Protein AF-A0A352F1E9-F1 (afdb_monomer)

Mean predicted aligned error: 11.01 Å

Structure (mmCIF, N/CA/C/O backbone):
data_AF-A0A352F1E9-F1
#
_entry.id   AF-A0A352F1E9-F1
#
loop_
_atom_site.group_PDB
_atom_site.id
_atom_site.type_symbol
_atom_site.label_atom_id
_atom_site.label_alt_id
_atom_site.label_comp_id
_atom_site.label_asym_id
_atom_site.label_entity_id
_atom_site.label_seq_id
_atom_site.pdbx_PDB_ins_code
_atom_site.Cartn_x
_atom_site.Cartn_y
_atom_site.Cartn_z
_atom_site.occupancy
_atom_site.B_iso_or_equiv
_atom_site.auth_seq_id
_atom_site.auth_comp_id
_atom_site.auth_asym_id
_atom_site.auth_atom_id
_atom_site.pdbx_PDB_model_num
ATOM 1 N N . MET A 1 1 ? 8.943 6.834 -10.368 1.00 80.69 1 MET A N 1
ATOM 2 C CA . MET A 1 1 ? 8.874 5.353 -10.340 1.00 80.69 1 MET A CA 1
ATOM 3 C C . MET A 1 1 ? 9.133 4.890 -8.915 1.00 80.69 1 MET A C 1
ATOM 5 O O . MET A 1 1 ? 10.102 5.364 -8.344 1.00 80.69 1 MET A O 1
ATOM 9 N N . ILE A 1 2 ? 8.283 4.023 -8.354 1.00 85.19 2 ILE A N 1
ATOM 10 C CA . ILE A 1 2 ? 8.516 3.408 -7.028 1.00 8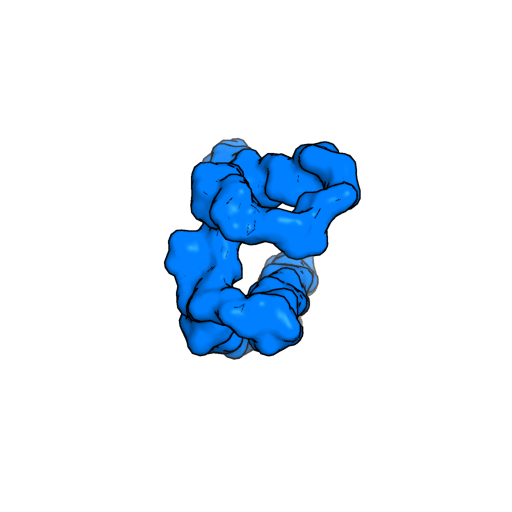5.19 2 ILE A CA 1
ATOM 11 C C . ILE A 1 2 ? 9.156 2.044 -7.250 1.00 85.19 2 ILE A C 1
ATOM 13 O O . ILE A 1 2 ? 8.654 1.286 -8.086 1.00 85.19 2 ILE A O 1
ATOM 17 N N . GLU A 1 3 ? 10.222 1.713 -6.531 1.00 89.25 3 GLU A N 1
ATOM 18 C CA . GLU A 1 3 ? 10.861 0.407 -6.664 1.00 89.25 3 GLU A CA 1
ATOM 19 C C . GLU A 1 3 ? 9.964 -0.731 -6.158 1.00 89.25 3 GLU A C 1
ATOM 21 O O . GLU A 1 3 ? 9.103 -0.557 -5.296 1.00 89.25 3 GLU A O 1
ATOM 26 N N . HIS A 1 4 ? 10.150 -1.936 -6.702 1.00 86.38 4 HIS A N 1
ATOM 27 C CA . HIS A 1 4 ? 9.368 -3.103 -6.276 1.00 86.38 4 HIS A CA 1
ATOM 28 C C . HIS A 1 4 ? 9.464 -3.365 -4.760 1.00 86.38 4 HIS A C 1
ATOM 30 O O . HIS A 1 4 ? 8.460 -3.739 -4.154 1.00 86.38 4 HIS A O 1
ATOM 36 N N . GLY A 1 5 ? 10.651 -3.183 -4.165 1.00 84.50 5 GLY A N 1
ATOM 37 C CA . GLY A 1 5 ? 10.867 -3.351 -2.723 1.00 84.50 5 GLY A CA 1
ATOM 38 C C . GLY A 1 5 ? 10.115 -2.305 -1.900 1.00 84.50 5 GLY A C 1
ATOM 39 O O . GLY A 1 5 ? 9.349 -2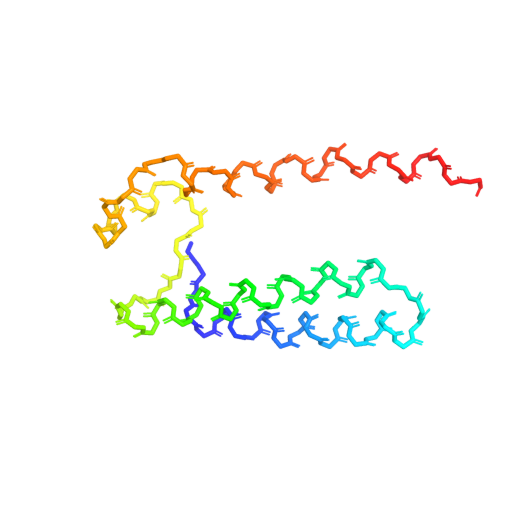.662 -1.010 1.00 84.50 5 GLY A O 1
ATOM 40 N N . GLU A 1 6 ? 10.229 -1.034 -2.288 1.00 90.62 6 GLU A N 1
ATOM 41 C CA . GLU A 1 6 ? 9.552 0.085 -1.623 1.00 90.62 6 GLU A CA 1
ATOM 42 C C . GLU A 1 6 ? 8.019 -0.052 -1.646 1.00 90.62 6 GLU A C 1
ATOM 44 O O . GLU A 1 6 ? 7.343 0.337 -0.698 1.00 90.62 6 GLU A O 1
ATOM 49 N N . LEU A 1 7 ? 7.435 -0.637 -2.702 1.00 90.56 7 LEU A N 1
ATOM 50 C CA . LEU A 1 7 ? 5.985 -0.875 -2.763 1.00 90.56 7 LEU A CA 1
ATOM 51 C C . LEU A 1 7 ? 5.485 -1.786 -1.638 1.00 90.56 7 LEU A C 1
ATOM 53 O O . LEU A 1 7 ? 4.381 -1.569 -1.139 1.00 90.56 7 LEU A O 1
ATOM 57 N N . LEU A 1 8 ? 6.264 -2.807 -1.269 1.00 91.19 8 LEU A N 1
ATOM 58 C CA . LEU A 1 8 ? 5.900 -3.726 -0.192 1.00 91.19 8 LEU A CA 1
ATOM 59 C C . LEU A 1 8 ? 6.085 -3.068 1.172 1.00 91.19 8 LEU A C 1
ATOM 61 O O . LEU A 1 8 ? 5.187 -3.164 2.001 1.00 91.19 8 LEU A O 1
ATOM 65 N N . GLU A 1 9 ? 7.178 -2.330 1.368 1.00 94.44 9 GLU A N 1
ATOM 66 C CA . GLU A 1 9 ? 7.423 -1.591 2.612 1.00 94.44 9 GLU A CA 1
ATOM 67 C C . GLU A 1 9 ? 6.292 -0.591 2.898 1.00 94.44 9 GLU A C 1
ATOM 69 O O . GLU A 1 9 ? 5.707 -0.598 3.981 1.00 94.44 9 GLU A O 1
ATOM 74 N N . ILE A 1 10 ? 5.888 0.197 1.893 1.00 93.44 10 ILE A N 1
ATOM 75 C CA . ILE A 1 10 ? 4.769 1.139 2.035 1.00 93.44 10 ILE A CA 1
ATOM 76 C C . ILE A 1 10 ? 3.456 0.386 2.300 1.00 93.44 10 ILE A C 1
ATOM 78 O O . ILE A 1 10 ? 2.629 0.853 3.083 1.00 93.44 10 ILE A O 1
ATOM 82 N N . ALA A 1 11 ? 3.233 -0.768 1.662 1.00 93.25 11 ALA A N 1
ATOM 83 C CA . ALA A 1 11 ? 2.028 -1.564 1.891 1.00 93.25 11 ALA A CA 1
ATOM 84 C C . ALA A 1 11 ? 1.956 -2.086 3.334 1.00 93.25 11 ALA A C 1
ATOM 86 O O . ALA A 1 11 ? 0.896 -2.024 3.953 1.00 93.25 11 ALA A O 1
ATOM 87 N N . GLU A 1 12 ? 3.073 -2.550 3.892 1.00 95.75 12 GLU A N 1
ATOM 88 C CA . GLU A 1 12 ? 3.146 -3.028 5.274 1.00 95.75 12 GLU A CA 1
ATOM 89 C C . GLU A 1 12 ? 2.920 -1.905 6.289 1.00 95.75 12 GLU A C 1
ATOM 91 O O . GLU A 1 12 ? 2.195 -2.096 7.267 1.00 95.75 12 GLU A O 1
ATOM 96 N N . GLU A 1 13 ? 3.488 -0.718 6.062 1.00 97.31 13 GLU A N 1
ATOM 97 C CA . GLU A 1 13 ? 3.220 0.450 6.910 1.00 97.31 13 GLU A CA 1
ATOM 98 C C . GLU A 1 13 ? 1.739 0.837 6.881 1.00 97.31 13 GLU A C 1
ATOM 100 O O . GLU A 1 13 ? 1.116 1.010 7.928 1.00 97.31 13 GLU A O 1
ATOM 105 N N . ARG A 1 14 ? 1.142 0.909 5.685 1.00 96.38 14 ARG A N 1
ATOM 106 C CA . ARG A 1 14 ? -0.271 1.281 5.533 1.00 96.38 14 ARG A CA 1
ATOM 107 C C . ARG A 1 14 ? -1.226 0.227 6.080 1.00 96.38 14 ARG A C 1
ATOM 109 O O . ARG A 1 14 ? -2.333 0.579 6.483 1.00 96.38 14 ARG A O 1
ATOM 116 N N . LEU A 1 15 ? -0.811 -1.038 6.127 1.00 96.75 15 LEU A N 1
ATOM 117 C CA . LEU A 1 15 ? -1.574 -2.093 6.785 1.00 96.75 15 LEU A CA 1
ATOM 118 C C . LEU A 1 15 ? -1.630 -1.865 8.297 1.00 96.75 15 LEU A C 1
ATOM 120 O O . LEU A 1 15 ? -2.718 -1.900 8.865 1.00 96.75 15 LEU A O 1
ATOM 124 N N . LYS A 1 16 ? -0.496 -1.537 8.928 1.00 97.94 16 LYS A N 1
ATOM 125 C CA . LYS A 1 16 ? -0.451 -1.202 10.363 1.00 97.94 16 LYS A CA 1
ATOM 126 C C . LYS A 1 16 ? -1.324 0.015 10.679 1.00 97.94 16 LYS A C 1
ATOM 128 O O . LYS A 1 16 ? -2.060 0.011 11.664 1.00 97.94 16 LYS A O 1
ATOM 133 N N . ASP A 1 17 ? -1.297 1.029 9.814 1.00 96.50 17 ASP A N 1
ATOM 134 C CA . ASP A 1 17 ? -2.161 2.208 9.941 1.00 96.50 17 ASP A CA 1
ATOM 135 C C . ASP A 1 17 ? -3.654 1.831 9.826 1.00 96.50 17 ASP A C 1
ATOM 137 O O . ASP A 1 17 ? -4.487 2.298 10.608 1.00 96.50 17 ASP A O 1
ATOM 141 N N . ALA A 1 18 ? -4.007 0.956 8.877 1.00 96.19 18 ALA A N 1
ATOM 142 C CA . ALA A 1 18 ? -5.375 0.470 8.6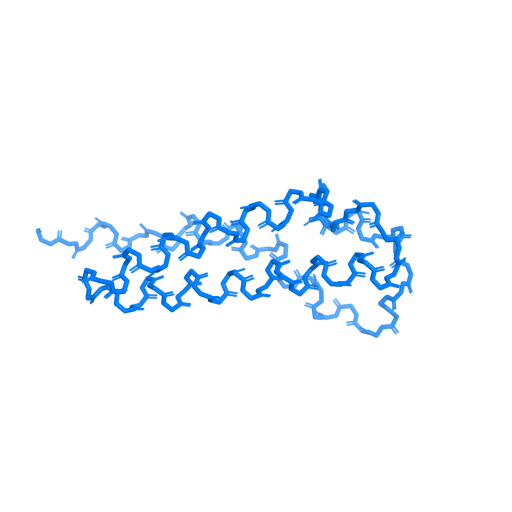98 1.00 96.19 18 ALA A CA 1
ATOM 143 C C . ALA A 1 18 ? -5.868 -0.328 9.916 1.00 96.19 18 ALA A C 1
ATOM 145 O O . ALA A 1 18 ? -7.001 -0.135 10.363 1.00 96.19 18 ALA A O 1
ATOM 146 N N . GLU A 1 19 ? -5.016 -1.184 10.482 1.00 97.38 19 GLU A N 1
ATOM 147 C CA . GLU A 1 19 ? -5.295 -1.945 11.703 1.00 97.38 19 GLU A CA 1
ATOM 148 C C . GLU A 1 19 ? -5.516 -1.020 12.907 1.00 97.38 19 GLU A C 1
ATOM 150 O O . GLU A 1 19 ? -6.470 -1.212 13.666 1.00 97.38 19 GLU A O 1
ATOM 155 N N . ALA A 1 20 ? -4.703 0.032 13.049 1.00 98.00 20 ALA A N 1
ATOM 156 C CA . ALA A 1 20 ? -4.871 1.032 14.101 1.00 98.00 20 ALA A CA 1
ATOM 157 C C . ALA A 1 20 ? -6.207 1.789 13.972 1.00 98.00 20 ALA A C 1
ATOM 159 O O . ALA A 1 20 ? -6.911 1.988 14.966 1.00 98.00 20 ALA A O 1
ATOM 160 N N . LEU A 1 21 ? -6.600 2.173 12.751 1.00 96.19 21 LEU A N 1
ATOM 161 C CA . LEU A 1 21 ? -7.894 2.816 12.496 1.00 96.19 21 LEU A CA 1
ATOM 162 C C . LEU A 1 21 ? -9.070 1.878 12.770 1.00 96.19 21 LEU A C 1
ATOM 164 O O . LEU A 1 21 ? -10.081 2.311 13.327 1.00 96.19 21 LEU A O 1
ATOM 168 N N . LEU A 1 22 ? -8.938 0.599 12.416 1.00 96.12 22 LEU A N 1
ATOM 169 C CA . LEU A 1 22 ? -9.952 -0.411 12.693 1.00 96.12 22 LEU A CA 1
ATOM 170 C C . LEU A 1 22 ? -10.152 -0.588 14.203 1.00 96.12 22 LEU A C 1
ATOM 172 O O . LEU A 1 22 ? -11.291 -0.571 14.672 1.00 96.12 22 LEU A O 1
ATOM 176 N N . ALA A 1 23 ? -9.059 -0.687 14.964 1.00 97.44 23 ALA A N 1
ATOM 177 C CA . ALA A 1 23 ? -9.097 -0.778 16.423 1.00 97.44 23 ALA A CA 1
ATOM 178 C C . ALA A 1 23 ? -9.732 0.465 17.073 1.00 97.44 23 ALA A C 1
ATOM 180 O O . ALA A 1 23 ? -10.425 0.351 18.082 1.00 97.44 23 ALA A O 1
ATOM 181 N N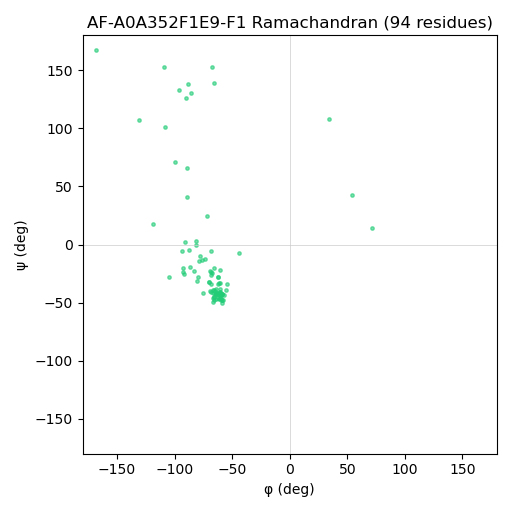 . ALA A 1 24 ? -9.553 1.642 16.469 1.00 97.62 24 ALA A N 1
ATOM 182 C CA . ALA A 1 24 ? -10.169 2.894 16.903 1.00 97.62 24 ALA A CA 1
ATOM 183 C C . ALA A 1 24 ? -11.632 3.082 16.434 1.00 97.62 24 ALA A C 1
ATOM 185 O O . ALA A 1 24 ? -12.211 4.143 16.664 1.00 97.62 24 ALA A O 1
ATOM 186 N N . GLY A 1 25 ? -12.233 2.103 15.742 1.00 96.69 25 GLY A N 1
ATOM 187 C CA . GLY A 1 25 ? -13.603 2.195 15.214 1.00 96.69 25 GLY A CA 1
ATOM 188 C C . GLY A 1 25 ? -13.763 3.156 14.027 1.00 96.69 25 GLY A C 1
ATOM 189 O O . GLY A 1 25 ? -14.877 3.526 13.661 1.00 96.69 25 GLY A O 1
ATOM 190 N N . ARG A 1 26 ? -12.659 3.582 13.403 1.00 96.00 26 ARG A N 1
ATOM 191 C CA . ARG A 1 26 ? -12.634 4.491 12.246 1.00 96.00 26 ARG A CA 1
ATOM 192 C C . ARG A 1 26 ? -12.720 3.694 10.942 1.00 96.00 26 ARG A C 1
ATOM 194 O O . ARG A 1 26 ? -11.778 3.674 10.151 1.00 96.00 26 ARG A O 1
ATOM 201 N N . TYR A 1 27 ? -13.861 3.045 10.721 1.00 94.06 27 TYR A N 1
ATOM 202 C CA . TYR A 1 27 ? -1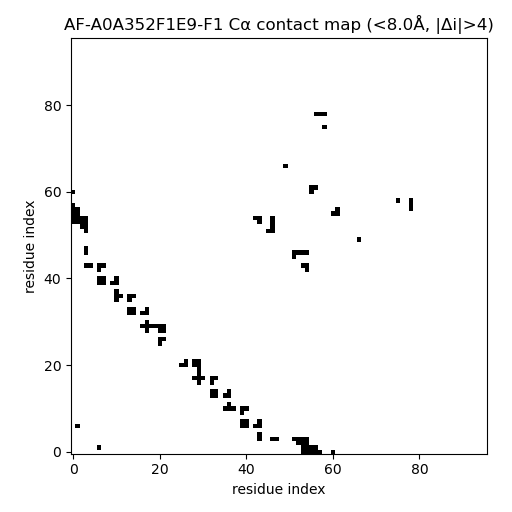4.043 2.075 9.635 1.00 94.06 27 TYR A CA 1
ATOM 203 C C . TYR A 1 27 ? -13.794 2.648 8.235 1.00 94.06 27 TYR A C 1
ATOM 205 O O . TYR A 1 27 ? -13.096 2.011 7.453 1.00 94.06 27 TYR A O 1
ATOM 213 N N . ASP A 1 28 ? -14.271 3.860 7.933 1.00 93.00 28 ASP A N 1
ATOM 214 C CA . ASP A 1 28 ? -14.075 4.475 6.609 1.00 93.00 28 ASP A CA 1
ATOM 215 C C . ASP A 1 28 ? -12.588 4.646 6.269 1.00 93.00 28 ASP A C 1
ATOM 217 O O . ASP A 1 28 ? -12.140 4.327 5.166 1.00 93.00 28 ASP A O 1
ATOM 221 N N . GLY A 1 29 ? -11.802 5.104 7.248 1.00 91.62 29 GLY A N 1
ATOM 222 C CA . GLY A 1 29 ? -10.359 5.272 7.096 1.00 91.62 29 GLY A CA 1
ATOM 223 C C . GLY A 1 29 ? -9.629 3.932 6.999 1.00 91.62 29 GLY A C 1
ATOM 224 O O . GLY A 1 29 ? -8.741 3.780 6.163 1.00 91.62 29 GLY A O 1
ATOM 225 N N . ALA A 1 30 ? -10.040 2.946 7.802 1.00 95.06 30 ALA A N 1
ATOM 226 C CA . ALA A 1 30 ? -9.489 1.594 7.750 1.00 95.06 30 ALA A CA 1
ATOM 227 C C . ALA A 1 30 ? -9.743 0.922 6.389 1.00 95.06 30 ALA A C 1
ATOM 229 O O . ALA A 1 30 ? -8.831 0.329 5.818 1.00 95.06 30 ALA A O 1
ATOM 230 N N . ILE A 1 31 ? -10.951 1.061 5.832 1.00 94.81 31 ILE A N 1
ATOM 231 C CA . ILE A 1 31 ? -11.312 0.522 4.513 1.00 94.81 31 ILE A CA 1
ATOM 232 C C . ILE A 1 31 ? -10.512 1.215 3.408 1.00 94.81 31 ILE A C 1
ATOM 234 O O . ILE A 1 31 ? -9.977 0.536 2.531 1.00 94.81 31 ILE A O 1
ATOM 238 N N . TYR A 1 32 ? -10.394 2.546 3.452 1.00 93.69 32 TYR A N 1
ATOM 239 C CA . TYR A 1 32 ? -9.611 3.298 2.470 1.00 93.69 32 TYR A CA 1
ATOM 240 C C . TYR A 1 32 ? -8.142 2.856 2.458 1.00 93.69 32 TYR A C 1
ATOM 242 O O . TYR A 1 32 ? -7.604 2.519 1.400 1.00 93.69 32 TYR A O 1
ATOM 250 N N . LEU A 1 33 ? -7.506 2.796 3.634 1.00 93.06 33 LEU A N 1
ATOM 251 C CA . LEU A 1 33 ? -6.122 2.337 3.742 1.00 93.06 33 LEU A CA 1
ATOM 252 C C . LEU A 1 33 ? -5.981 0.866 3.348 1.00 93.06 33 LEU A C 1
ATOM 254 O O . LEU A 1 33 ? -5.054 0.534 2.616 1.00 93.06 33 LEU A O 1
ATOM 258 N N . GLY A 1 34 ? -6.925 0.004 3.728 1.00 93.19 34 GLY A N 1
ATOM 259 C CA . GLY A 1 34 ? -6.947 -1.393 3.294 1.00 93.19 34 GLY A CA 1
ATOM 260 C C . GLY A 1 34 ? -7.005 -1.536 1.768 1.00 93.19 34 GLY A C 1
ATOM 261 O O . GLY A 1 34 ? -6.258 -2.324 1.189 1.00 93.19 34 GLY A O 1
ATOM 262 N N . GLY A 1 35 ? -7.820 -0.722 1.091 1.00 93.69 35 GLY A N 1
ATOM 263 C CA . GLY A 1 35 ? -7.850 -0.657 -0.372 1.00 93.69 35 GLY A CA 1
ATOM 264 C C . GLY A 1 35 ? -6.507 -0.225 -0.968 1.00 93.69 35 GLY A C 1
ATOM 265 O O . GLY A 1 35 ? -6.045 -0.809 -1.951 1.00 93.69 35 GLY A O 1
ATOM 266 N N . TYR A 1 36 ? -5.841 0.745 -0.341 1.00 93.06 36 TYR A N 1
ATOM 267 C CA . TYR A 1 36 ? -4.523 1.208 -0.769 1.00 93.06 36 TYR A CA 1
ATOM 268 C C . TYR A 1 36 ? -3.430 0.138 -0.596 1.00 93.06 36 TYR A C 1
ATOM 270 O O . TYR A 1 36 ? -2.607 -0.043 -1.494 1.00 93.06 36 TYR A O 1
ATOM 278 N N . VAL A 1 37 ? -3.462 -0.637 0.494 1.00 96.00 37 VAL A N 1
ATOM 279 C CA . VAL A 1 37 ? -2.562 -1.787 0.710 1.00 96.00 37 VAL A CA 1
ATOM 280 C C . VAL A 1 37 ? -2.714 -2.814 -0.413 1.00 96.00 37 VAL A C 1
ATOM 282 O O . VAL A 1 37 ? -1.719 -3.240 -1.003 1.00 96.00 37 VAL A O 1
ATOM 285 N N . VAL A 1 38 ? -3.955 -3.176 -0.760 1.00 93.62 38 VAL A N 1
ATOM 286 C CA . VAL A 1 38 ? -4.237 -4.118 -1.856 1.00 93.62 38 VAL A CA 1
ATOM 287 C C . VAL A 1 38 ? -3.720 -3.578 -3.193 1.00 93.62 38 VAL A C 1
ATOM 289 O O . VAL A 1 38 ? -3.108 -4.321 -3.961 1.00 93.62 38 VAL A O 1
ATOM 292 N N . GLU A 1 39 ? -3.908 -2.286 -3.474 1.00 92.19 39 GLU A N 1
ATOM 293 C CA . GLU A 1 39 ? -3.388 -1.656 -4.691 1.00 92.19 39 GLU A CA 1
ATOM 294 C C . GLU A 1 39 ? -1.854 -1.747 -4.785 1.00 92.19 39 GLU A C 1
ATOM 296 O O . GLU A 1 39 ? -1.320 -2.099 -5.841 1.00 92.19 39 GLU A O 1
ATOM 301 N N . LEU A 1 40 ? -1.136 -1.450 -3.698 1.00 92.00 40 LEU A N 1
ATOM 302 C CA . LEU A 1 40 ? 0.329 -1.512 -3.659 1.00 92.00 40 LEU A CA 1
ATOM 303 C C . LEU A 1 40 ? 0.848 -2.943 -3.839 1.00 92.00 40 LEU A C 1
ATOM 305 O O . LEU A 1 40 ? 1.761 -3.169 -4.639 1.00 92.00 40 LEU A O 1
ATOM 309 N N . ALA A 1 41 ? 0.218 -3.917 -3.180 1.00 91.31 41 ALA A N 1
ATOM 310 C CA . ALA A 1 41 ? 0.547 -5.329 -3.343 1.00 91.31 41 ALA A CA 1
ATOM 311 C C . ALA A 1 41 ? 0.333 -5.799 -4.794 1.00 91.31 41 ALA A C 1
ATOM 313 O O . ALA A 1 41 ? 1.183 -6.490 -5.358 1.00 91.31 41 ALA A O 1
ATOM 314 N N . LEU A 1 42 ? -0.757 -5.374 -5.445 1.00 92.94 42 LEU A N 1
ATOM 315 C CA . LEU A 1 42 ? -1.007 -5.677 -6.858 1.00 92.94 42 LEU A CA 1
ATOM 316 C C . LEU A 1 42 ? 0.050 -5.054 -7.778 1.00 92.94 42 LEU A C 1
ATOM 318 O O . LEU A 1 42 ? 0.533 -5.726 -8.691 1.00 92.94 42 LEU A O 1
ATOM 322 N N . LYS A 1 43 ? 0.454 -3.803 -7.532 1.00 90.38 43 LYS A N 1
ATOM 323 C CA . LYS A 1 43 ? 1.537 -3.145 -8.283 1.00 90.38 43 LYS A CA 1
ATOM 324 C C . LYS A 1 43 ? 2.865 -3.886 -8.135 1.00 90.38 43 LYS A C 1
ATOM 326 O O . LYS A 1 43 ? 3.544 -4.109 -9.134 1.00 90.38 43 LYS A O 1
ATOM 331 N N . SER A 1 44 ? 3.202 -4.317 -6.920 1.00 90.12 44 SER A N 1
ATOM 332 C CA . SER A 1 44 ? 4.384 -5.144 -6.656 1.00 90.12 44 SER A CA 1
ATOM 333 C C . SER A 1 44 ? 4.310 -6.478 -7.414 1.00 90.12 44 SER A C 1
ATOM 335 O O . SER A 1 44 ? 5.234 -6.831 -8.151 1.00 90.12 44 SER A O 1
ATOM 337 N N . CYS A 1 45 ? 3.163 -7.164 -7.371 1.00 91.56 45 CYS A N 1
ATOM 338 C CA . CYS A 1 45 ? 2.929 -8.383 -8.148 1.00 91.56 45 CYS A CA 1
ATOM 339 C C . CYS A 1 45 ? 3.121 -8.176 -9.657 1.00 91.56 45 CYS A C 1
ATOM 341 O O . CYS A 1 45 ? 3.760 -9.007 -10.300 1.00 91.56 45 CYS A O 1
ATOM 343 N N . ILE A 1 46 ? 2.616 -7.075 -10.222 1.00 88.94 46 ILE A N 1
ATOM 344 C CA . ILE A 1 46 ? 2.821 -6.725 -11.637 1.00 88.94 46 ILE A CA 1
ATOM 345 C C . ILE A 1 46 ? 4.314 -6.563 -11.933 1.00 88.94 46 ILE A C 1
ATOM 347 O O . ILE A 1 46 ?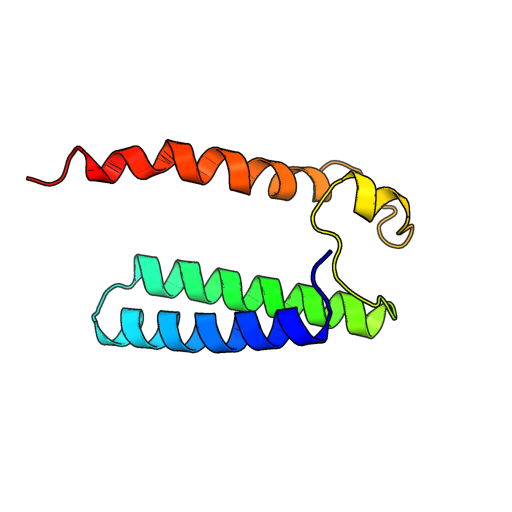 4.807 -7.158 -12.892 1.00 88.94 46 ILE A O 1
ATOM 351 N N . CYS A 1 47 ? 5.042 -5.815 -11.100 1.00 89.88 47 CYS A N 1
ATOM 352 C CA . CYS A 1 47 ? 6.480 -5.627 -11.269 1.00 89.88 47 CYS A CA 1
ATOM 353 C C . CYS A 1 47 ? 7.237 -6.958 -11.228 1.00 89.88 47 CYS A C 1
ATOM 355 O O . CYS A 1 47 ? 8.087 -7.203 -12.081 1.00 89.88 47 CYS A O 1
ATOM 357 N N . ARG A 1 48 ? 6.880 -7.855 -10.304 1.00 89.50 48 ARG A N 1
ATOM 358 C CA . ARG A 1 48 ? 7.480 -9.190 -10.200 1.00 89.50 48 ARG A CA 1
ATOM 359 C C . ARG A 1 48 ? 7.193 -10.059 -11.426 1.00 89.50 48 ARG A C 1
ATOM 361 O O . ARG A 1 48 ? 8.106 -10.688 -11.948 1.00 89.50 48 ARG A O 1
ATOM 368 N N . ILE A 1 49 ? 5.942 -10.100 -11.889 1.00 89.94 49 ILE A N 1
ATOM 369 C CA . ILE A 1 49 ? 5.519 -10.941 -13.024 1.00 89.94 49 ILE A CA 1
ATOM 370 C C . ILE A 1 49 ? 6.139 -10.449 -14.335 1.00 89.94 49 ILE A C 1
ATOM 372 O O . ILE A 1 49 ? 6.570 -11.255 -15.155 1.00 89.94 49 ILE A O 1
ATOM 376 N N . LEU A 1 50 ? 6.188 -9.132 -14.536 1.00 88.19 50 LEU A N 1
ATOM 377 C CA . LEU A 1 50 ? 6.692 -8.525 -15.768 1.00 88.19 50 LEU A CA 1
ATOM 378 C C . LEU A 1 50 ? 8.196 -8.210 -15.720 1.00 88.19 50 LEU A C 1
ATOM 380 O O . LEU A 1 50 ? 8.730 -7.661 -16.684 1.00 88.19 50 LEU A O 1
ATOM 384 N N . ASN A 1 51 ? 8.876 -8.558 -14.621 1.00 87.38 51 ASN A N 1
ATOM 385 C CA . ASN A 1 51 ? 10.285 -8.260 -14.360 1.00 87.38 51 ASN A CA 1
ATOM 386 C C . ASN A 1 51 ? 10.622 -6.758 -14.484 1.00 87.38 51 ASN A C 1
ATOM 388 O O . ASN A 1 51 ? 11.622 -6.361 -15.088 1.00 87.38 51 ASN A O 1
ATOM 392 N N . TRP A 1 52 ? 9.751 -5.899 -13.950 1.00 88.50 52 TRP A N 1
ATOM 393 C CA . TRP A 1 52 ? 9.977 -4.457 -13.880 1.00 88.50 52 TRP A CA 1
ATOM 394 C C . TRP A 1 52 ? 10.718 -4.106 -12.593 1.00 88.50 52 TRP A C 1
ATOM 396 O O . TRP A 1 52 ? 10.374 -4.591 -11.518 1.00 88.50 52 TRP A O 1
ATOM 406 N N . LYS A 1 53 ? 11.698 -3.199 -12.690 1.00 87.44 53 LYS A N 1
ATOM 407 C CA . LYS A 1 53 ? 12.444 -2.696 -11.520 1.00 87.44 53 LYS A CA 1
ATOM 408 C C . LYS A 1 53 ? 11.551 -1.952 -10.519 1.00 87.44 53 LYS A C 1
ATOM 410 O O . LYS A 1 53 ? 11.827 -1.937 -9.325 1.00 87.44 53 LYS A O 1
ATOM 415 N N . GLY A 1 54 ? 10.472 -1.355 -11.008 1.00 87.06 54 GLY A N 1
ATOM 416 C CA . GLY A 1 54 ? 9.552 -0.566 -10.213 1.00 87.06 54 GLY A CA 1
ATOM 417 C C . GLY A 1 54 ? 8.282 -0.248 -10.984 1.00 87.06 54 GLY A C 1
ATOM 418 O O . GLY A 1 54 ? 8.209 -0.449 -12.200 1.00 87.06 54 GLY A O 1
ATOM 419 N N . PHE A 1 55 ? 7.273 0.236 -10.267 1.00 87.19 55 PHE A N 1
ATOM 420 C CA . PHE A 1 55 ? 6.002 0.605 -10.866 1.00 87.19 55 PHE A CA 1
ATOM 421 C C . PHE A 1 55 ? 6.043 2.079 -11.302 1.00 87.19 55 PHE A C 1
ATOM 423 O O . PHE A 1 55 ? 6.359 2.959 -10.487 1.00 87.19 55 PHE A O 1
ATOM 430 N N . PRO A 1 56 ? 5.743 2.380 -12.576 1.00 87.25 56 PRO A N 1
ATOM 431 C CA . PRO A 1 56 ? 5.694 3.753 -13.058 1.00 87.25 56 PRO A CA 1
ATOM 432 C C . PRO A 1 56 ? 4.549 4.529 -12.385 1.00 87.25 56 PRO A C 1
ATOM 434 O O . PRO A 1 56 ? 3.452 4.012 -12.185 1.00 87.25 56 PRO A O 1
ATOM 437 N N . GLN A 1 57 ? 4.798 5.785 -12.021 1.00 81.31 57 GLN A N 1
ATOM 438 C CA . GLN A 1 57 ? 3.818 6.661 -11.363 1.00 81.31 57 GLN A CA 1
ATOM 439 C C . GLN A 1 57 ? 3.242 7.711 -12.307 1.00 81.31 57 GLN A C 1
ATOM 441 O O . GLN A 1 57 ? 2.115 8.164 -12.120 1.00 81.31 57 GLN A O 1
ATOM 446 N N . THR A 1 58 ? 4.007 8.105 -13.325 1.00 77.88 58 THR A N 1
ATOM 447 C CA . THR A 1 58 ? 3.589 9.132 -14.280 1.00 77.88 58 THR A CA 1
ATOM 448 C C . THR A 1 58 ? 3.292 8.522 -15.639 1.00 77.88 58 THR A C 1
ATOM 450 O O . THR A 1 58 ? 3.892 7.527 -16.047 1.00 77.88 58 THR A O 1
ATOM 453 N N . ARG A 1 59 ? 2.401 9.166 -16.401 1.00 72.00 59 ARG A N 1
ATOM 454 C CA . ARG A 1 59 ? 2.095 8.751 -17.778 1.00 72.00 59 ARG A CA 1
ATOM 455 C C . ARG A 1 59 ? 3.348 8.653 -18.655 1.00 72.00 59 ARG A C 1
ATOM 457 O O . ARG A 1 59 ? 3.382 7.801 -19.531 1.00 72.00 59 ARG A O 1
ATOM 464 N N . SER A 1 60 ? 4.346 9.511 -18.430 1.00 75.12 60 SER A N 1
ATOM 465 C CA . SER A 1 60 ? 5.613 9.491 -19.174 1.00 75.12 60 SER A CA 1
ATOM 466 C C . SER A 1 60 ? 6.412 8.216 -18.889 1.00 75.12 60 SER A C 1
ATOM 468 O O . SER A 1 60 ? 6.846 7.540 -19.816 1.00 75.12 60 SER A O 1
ATOM 470 N N . GLU A 1 61 ? 6.513 7.815 -17.616 1.00 75.44 61 GLU A N 1
ATOM 471 C CA . GLU A 1 61 ? 7.196 6.576 -17.215 1.00 75.44 61 GLU A CA 1
ATOM 472 C C . GLU A 1 61 ? 6.515 5.325 -17.798 1.00 75.44 61 GLU A C 1
ATOM 474 O O . GLU A 1 61 ? 7.192 4.372 -18.176 1.00 75.44 61 GLU A O 1
ATOM 479 N N . PHE A 1 62 ? 5.184 5.344 -17.933 1.00 74.31 62 PHE A N 1
ATOM 480 C CA . PHE A 1 62 ? 4.410 4.245 -18.520 1.00 74.31 62 PHE A CA 1
ATOM 481 C C . PHE A 1 62 ? 4.634 4.042 -20.027 1.00 74.31 62 PHE A C 1
ATOM 483 O O . PHE A 1 62 ? 4.419 2.934 -20.512 1.00 74.31 62 PHE A O 1
ATOM 490 N N . GLN A 1 63 ? 5.063 5.060 -20.783 1.00 69.69 63 GLN A N 1
ATOM 491 C CA . GLN A 1 63 ? 5.221 4.950 -22.247 1.00 69.69 63 GLN A CA 1
ATOM 492 C C . GLN A 1 63 ? 6.258 3.896 -22.657 1.00 69.69 63 GLN A C 1
ATOM 494 O O . GLN A 1 63 ? 6.140 3.280 -23.718 1.00 69.69 63 GLN A O 1
ATOM 499 N N . ASN A 1 64 ? 7.236 3.647 -21.786 1.00 67.50 64 ASN A N 1
ATOM 500 C CA . ASN A 1 64 ? 8.297 2.669 -22.007 1.00 67.50 64 ASN A CA 1
ATOM 501 C C . ASN A 1 64 ? 7.843 1.219 -21.760 1.00 67.50 64 ASN A C 1
ATOM 503 O O . ASN A 1 64 ? 8.558 0.284 -22.116 1.00 67.50 64 ASN A O 1
ATOM 507 N N . TYR A 1 65 ? 6.651 1.011 -21.193 1.00 69.25 65 TYR A N 1
ATOM 508 C CA . TYR A 1 65 ? 6.130 -0.304 -20.836 1.00 69.25 65 TYR A CA 1
ATOM 509 C C . TYR A 1 65 ? 4.989 -0.724 -21.773 1.00 69.25 65 TYR A C 1
ATOM 511 O O . TYR A 1 65 ? 3.840 -0.316 -21.627 1.00 69.25 65 TYR A O 1
ATOM 519 N N . GLN A 1 66 ? 5.302 -1.584 -22.746 1.00 61.47 66 GLN A N 1
ATOM 520 C CA . GLN A 1 66 ? 4.361 -2.034 -23.787 1.00 61.47 66 GLN A CA 1
ATOM 521 C C . GLN A 1 66 ? 3.416 -3.166 -23.337 1.00 61.47 66 GLN A C 1
ATOM 523 O O . GLN A 1 66 ? 2.591 -3.623 -24.123 1.00 61.47 66 GLN A O 1
ATOM 528 N N . SER A 1 67 ? 3.517 -3.642 -22.093 1.00 61.56 67 SER A N 1
ATOM 529 C CA . SER A 1 67 ? 2.763 -4.809 -21.607 1.00 61.56 67 SER A CA 1
ATOM 530 C C . SER A 1 67 ? 1.251 -4.566 -21.499 1.00 61.56 67 SER A C 1
ATOM 532 O O . SER A 1 67 ? 0.474 -5.510 -21.605 1.00 61.56 67 SER A O 1
ATOM 534 N N . PHE A 1 68 ? 0.811 -3.313 -21.351 1.00 57.53 68 PHE A N 1
ATOM 535 C CA . PHE A 1 68 ? -0.608 -2.949 -21.279 1.00 57.53 68 PHE A CA 1
ATOM 536 C C . PHE A 1 68 ? -1.118 -2.426 -22.633 1.00 57.53 68 PHE A C 1
ATOM 538 O O . PHE A 1 68 ? -1.384 -1.238 -22.800 1.00 57.53 68 PHE A O 1
ATOM 545 N N . ARG A 1 69 ? -1.264 -3.310 -23.632 1.00 50.97 69 ARG A N 1
ATOM 546 C CA . ARG A 1 69 ? -1.822 -2.970 -24.963 1.00 50.97 69 ARG A CA 1
ATOM 547 C C . ARG A 1 69 ? -3.347 -3.109 -25.052 1.00 50.97 69 ARG A C 1
ATOM 549 O O . ARG A 1 69 ? -3.873 -3.554 -26.067 1.00 50.97 69 ARG A O 1
ATOM 556 N N . THR A 1 70 ? -4.074 -2.690 -24.023 1.00 46.97 70 THR A N 1
ATOM 557 C CA . THR A 1 70 ? -5.545 -2.684 -24.038 1.00 46.97 70 THR A CA 1
ATOM 558 C C . THR A 1 70 ? -6.053 -1.330 -23.565 1.00 46.97 70 THR A C 1
ATOM 560 O O . THR A 1 70 ? -5.925 -0.994 -22.397 1.00 46.97 70 THR A O 1
ATOM 563 N N . HIS A 1 71 ? -6.568 -0.551 -24.524 1.00 45.62 71 HIS A N 1
ATOM 564 C CA . HIS A 1 71 ? -7.278 0.729 -24.409 1.00 45.62 71 HIS A CA 1
ATOM 565 C C . HIS A 1 71 ? -6.841 1.685 -23.277 1.00 45.62 71 HIS A C 1
ATOM 567 O O . HIS A 1 71 ? -7.210 1.544 -22.116 1.00 45.62 71 HIS A O 1
ATOM 573 N N . ILE A 1 72 ? -6.173 2.767 -23.698 1.00 43.09 72 ILE A N 1
ATOM 574 C CA . ILE A 1 72 ? -5.678 3.960 -22.968 1.00 43.09 72 ILE A CA 1
ATOM 575 C C . ILE A 1 72 ? -6.643 4.599 -21.940 1.00 43.09 72 ILE A C 1
ATOM 577 O O . ILE A 1 72 ? -6.230 5.471 -21.180 1.00 43.09 72 ILE A O 1
ATOM 581 N N . SER A 1 73 ? -7.901 4.167 -21.862 1.00 37.97 73 SER A N 1
ATOM 582 C CA . SER A 1 73 ? -8.881 4.709 -20.925 1.00 37.97 73 SER A CA 1
ATOM 583 C C . SER A 1 73 ? -8.519 4.399 -19.463 1.00 37.97 73 SER A C 1
ATOM 585 O O . SER A 1 73 ? -8.420 5.314 -18.656 1.00 37.97 73 SER A O 1
ATOM 587 N N . MET A 1 74 ? -8.206 3.150 -19.097 1.00 34.03 74 MET A N 1
ATOM 588 C CA . MET A 1 74 ? -8.205 2.762 -17.674 1.00 34.03 74 MET A CA 1
ATOM 589 C C . MET A 1 74 ? -6.939 3.164 -16.888 1.00 34.03 74 MET A C 1
ATOM 591 O O . MET A 1 74 ? -7.027 3.500 -15.710 1.00 34.03 74 MET A O 1
ATOM 595 N N . CYS A 1 75 ? -5.765 3.213 -17.531 1.00 44.50 75 CYS A N 1
ATOM 596 C CA . CYS A 1 75 ? -4.505 3.589 -16.865 1.00 44.50 75 CYS A CA 1
ATOM 597 C C . CYS A 1 75 ? -4.325 5.104 -16.657 1.00 44.50 75 CYS A C 1
ATOM 599 O O . CYS A 1 75 ? -3.456 5.507 -15.887 1.00 44.50 75 CYS A O 1
ATOM 601 N N . SER A 1 76 ? -5.120 5.961 -17.313 1.00 44.44 76 SER A N 1
ATOM 602 C CA . SER A 1 76 ? -4.982 7.420 -17.173 1.00 44.44 76 SER A CA 1
ATOM 603 C C . SER A 1 76 ? -5.701 7.990 -15.946 1.00 44.44 76 SER A C 1
ATOM 605 O O . SER A 1 76 ? -5.327 9.071 -15.487 1.00 44.44 76 SER A O 1
ATOM 607 N N . TYR A 1 77 ? -6.715 7.305 -15.408 1.00 46.44 77 TYR A N 1
ATOM 608 C CA . TYR A 1 77 ? -7.553 7.867 -14.341 1.00 46.44 77 TYR A CA 1
ATOM 609 C C . TYR A 1 77 ? -6.799 8.044 -13.013 1.00 46.44 77 TYR A C 1
ATOM 611 O O . TYR A 1 77 ? -6.995 9.046 -12.332 1.00 46.44 77 TYR A O 1
ATOM 619 N N . ARG A 1 78 ? -5.846 7.162 -12.683 1.00 49.03 78 ARG A N 1
ATOM 620 C CA . ARG A 1 78 ? -5.165 7.199 -11.375 1.00 49.03 78 ARG A CA 1
ATOM 621 C C . ARG A 1 78 ? -4.050 8.250 -11.257 1.00 49.03 78 ARG A C 1
ATOM 623 O O . ARG A 1 78 ? -3.824 8.772 -10.172 1.00 49.03 78 ARG A O 1
ATOM 630 N N . CYS A 1 79 ? -3.393 8.635 -12.357 1.00 42.88 79 CYS A N 1
ATOM 631 C CA . CYS A 1 79 ? -2.360 9.688 -12.333 1.00 42.88 79 CYS A CA 1
ATOM 632 C C . CYS A 1 79 ? -2.950 11.093 -12.072 1.00 42.88 79 CYS A C 1
ATOM 634 O O . CYS A 1 79 ? -2.238 11.986 -11.619 1.00 42.88 79 CYS A O 1
ATOM 636 N N . LEU A 1 80 ? -4.240 11.305 -12.359 1.00 36.72 80 LEU A N 1
ATOM 637 C CA . LEU A 1 80 ? -4.944 12.568 -12.103 1.00 36.72 80 LEU A CA 1
ATOM 638 C C . LEU A 1 80 ? -5.623 12.605 -10.725 1.00 36.72 80 LEU A C 1
ATOM 640 O O . LEU A 1 80 ? -5.797 13.691 -10.172 1.00 36.72 80 LEU A O 1
ATOM 644 N N . GLU A 1 81 ? -5.962 11.449 -10.150 1.00 43.81 81 GLU A N 1
ATOM 645 C CA . GLU A 1 81 ? -6.736 11.368 -8.906 1.00 43.81 81 GLU A CA 1
ATOM 646 C C . GLU A 1 81 ? -5.940 11.836 -7.671 1.00 43.81 81 GLU A C 1
ATOM 648 O O . GLU A 1 81 ? -6.489 12.551 -6.828 1.00 43.81 81 GLU A O 1
ATOM 653 N N . GLN A 1 82 ? -4.613 11.622 -7.651 1.00 44.16 82 GLN A N 1
ATOM 654 C CA . GLN A 1 82 ? -3.729 12.198 -6.620 1.00 44.16 82 GLN A CA 1
ATOM 655 C C . GLN A 1 82 ? -3.732 13.741 -6.6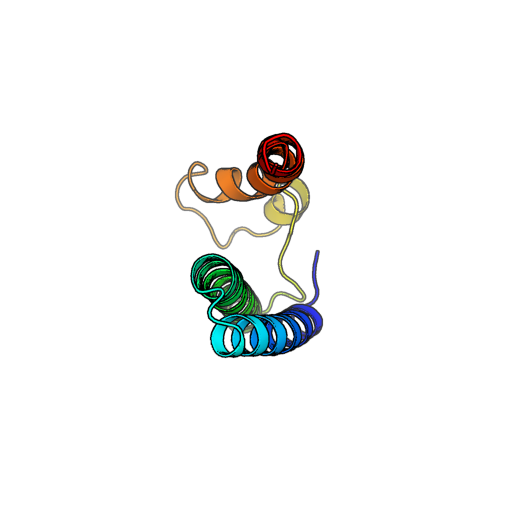06 1.00 44.16 82 GLN A C 1
ATOM 657 O O . GLN A 1 82 ? -3.423 14.354 -5.586 1.00 44.16 82 GLN A O 1
ATOM 662 N N . ARG A 1 83 ? -4.117 14.408 -7.707 1.00 35.09 83 ARG A N 1
ATOM 663 C CA . ARG A 1 83 ? -4.207 15.879 -7.769 1.00 35.09 83 ARG A CA 1
ATOM 664 C C . ARG A 1 83 ? -5.561 16.419 -7.294 1.00 35.09 83 ARG A C 1
ATOM 666 O O . ARG A 1 83 ? -5.657 17.599 -6.961 1.00 35.09 83 ARG A O 1
ATOM 673 N N . THR A 1 84 ? -6.603 15.587 -7.263 1.00 39.41 84 THR A N 1
ATOM 674 C CA . THR A 1 84 ? -7.955 15.979 -6.823 1.00 39.41 84 THR A CA 1
ATOM 675 C C . THR A 1 84 ? -8.220 15.725 -5.341 1.00 39.41 84 THR A C 1
ATOM 677 O O . THR A 1 84 ? -9.052 16.421 -4.759 1.00 39.41 84 THR A O 1
ATOM 680 N N . GLU A 1 85 ? -7.503 14.802 -4.699 1.00 45.72 85 GLU A N 1
ATOM 681 C CA . GLU A 1 85 ? -7.711 14.482 -3.277 1.00 45.72 85 GLU A CA 1
ATOM 682 C C . GLU A 1 85 ? -7.246 15.604 -2.333 1.00 45.72 85 GLU A C 1
ATOM 684 O O . GLU A 1 85 ? -7.936 15.902 -1.361 1.00 45.72 85 GLU A O 1
ATOM 689 N N . LEU A 1 86 ? -6.201 16.362 -2.696 1.00 39.47 86 LEU A N 1
ATOM 690 C CA . LEU A 1 86 ? -5.804 17.583 -1.971 1.00 39.47 86 LEU A CA 1
ATOM 691 C C . LEU A 1 86 ? -6.852 18.714 -2.046 1.00 39.47 86 LEU A C 1
ATOM 693 O O . LEU A 1 86 ? -6.845 19.605 -1.203 1.00 39.47 86 LEU A O 1
ATOM 697 N N . ARG A 1 87 ? -7.775 18.693 -3.023 1.00 38.25 87 ARG A N 1
ATOM 698 C CA . ARG A 1 87 ? -8.897 19.653 -3.108 1.00 38.25 87 ARG A CA 1
ATOM 699 C C . ARG A 1 87 ? -10.180 19.165 -2.435 1.00 38.25 87 ARG A C 1
ATOM 701 O O . ARG A 1 87 ? -11.026 19.994 -2.122 1.00 38.25 87 ARG A O 1
ATOM 708 N N . ARG A 1 88 ? -10.343 17.855 -2.216 1.00 40.50 88 ARG A N 1
ATOM 709 C CA . ARG A 1 88 ? -11.513 17.288 -1.521 1.00 40.50 88 ARG A CA 1
ATOM 710 C C . ARG A 1 88 ? -11.354 17.225 -0.007 1.00 40.50 88 ARG A C 1
ATOM 712 O O . ARG A 1 88 ? -12.338 16.954 0.662 1.00 40.50 88 ARG A O 1
ATOM 719 N N . ALA A 1 89 ? -10.195 17.566 0.553 1.00 40.34 89 ALA A N 1
ATOM 720 C CA . ALA A 1 89 ? -10.035 17.796 1.991 1.00 40.34 89 ALA A CA 1
ATOM 721 C C . ALA A 1 89 ? -10.702 19.106 2.488 1.00 40.34 89 ALA A C 1
ATOM 723 O O . ALA A 1 89 ? -10.300 19.652 3.510 1.00 40.34 89 ALA A O 1
ATOM 724 N N . SER A 1 90 ? -11.724 19.630 1.793 1.00 42.19 90 SER A N 1
ATOM 725 C CA . SER A 1 90 ? -12.525 20.765 2.275 1.00 42.19 90 SER A CA 1
ATOM 726 C C . SER A 1 90 ? -13.479 20.385 3.412 1.00 42.19 90 SER A C 1
ATOM 728 O O . SER A 1 90 ? -13.975 21.275 4.089 1.00 42.19 90 SER A O 1
ATOM 730 N N . TRP A 1 91 ? -13.690 19.088 3.676 1.00 47.06 91 TRP A N 1
ATOM 731 C CA . TRP A 1 91 ? -14.480 18.589 4.815 1.00 47.06 91 TRP A CA 1
ATOM 732 C C . TRP A 1 91 ? -13.829 18.844 6.189 1.00 47.06 91 TRP A C 1
ATOM 734 O O . TRP A 1 91 ? -14.445 18.568 7.211 1.00 47.06 91 TRP A O 1
ATOM 744 N N . LEU A 1 92 ? -12.600 19.375 6.233 1.00 44.84 92 LEU A N 1
ATOM 745 C CA . LEU A 1 92 ? -11.975 19.887 7.463 1.00 44.84 92 LEU A CA 1
ATOM 746 C C . LEU A 1 92 ? -12.527 21.257 7.894 1.00 44.84 92 LEU A C 1
ATOM 748 O O . LEU A 1 92 ? -12.282 21.661 9.024 1.00 44.84 92 LEU A O 1
ATOM 752 N N . ASN A 1 93 ? -13.269 21.956 7.027 1.00 44.47 93 ASN A N 1
ATOM 753 C CA . ASN A 1 93 ? -13.825 23.280 7.329 1.00 44.47 93 ASN A CA 1
ATOM 754 C C . ASN A 1 93 ? -15.263 23.248 7.879 1.00 44.47 93 ASN A C 1
ATOM 756 O O . ASN A 1 93 ? -15.761 24.298 8.267 1.00 44.47 93 ASN A O 1
ATOM 760 N N . ASP A 1 94 ? -15.905 22.075 7.929 1.00 46.56 94 ASP A N 1
ATOM 761 C CA . ASP A 1 94 ? -17.304 21.910 8.365 1.00 46.56 94 ASP A CA 1
ATOM 762 C C . ASP A 1 94 ? -17.450 21.001 9.606 1.00 46.56 94 ASP A C 1
ATOM 764 O O . ASP A 1 94 ? -18.538 20.501 9.898 1.00 46.56 94 ASP A O 1
ATOM 768 N N . LEU A 1 95 ? -16.367 20.767 10.355 1.00 37.19 95 LEU A N 1
ATOM 769 C CA . LEU A 1 95 ? -16.459 20.170 11.692 1.00 37.19 95 LEU A CA 1
ATOM 770 C C . LEU A 1 95 ? -16.712 21.290 12.720 1.00 37.19 95 LEU A C 1
ATOM 772 O O . LEU A 1 95 ? -16.002 22.295 12.665 1.00 37.19 95 LEU A O 1
ATOM 776 N N . PRO A 1 96 ? -17.709 21.151 13.615 1.00 43.50 96 PRO A N 1
ATOM 777 C CA . PRO A 1 96 ? -17.981 22.137 14.661 1.00 43.50 96 PRO A CA 1
ATOM 778 C C . PRO A 1 96 ? -16.830 22.283 15.663 1.00 43.50 96 PRO A C 1
ATOM 780 O O . PR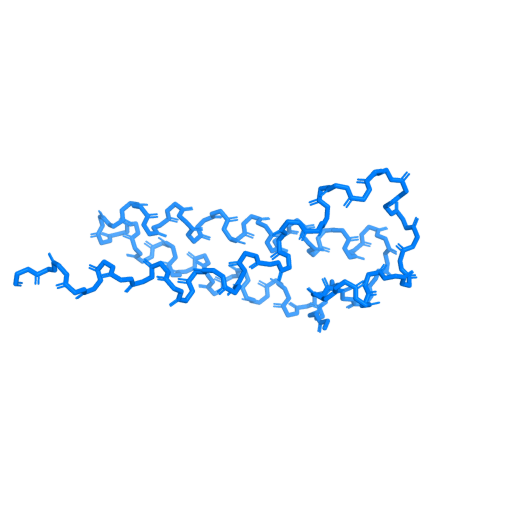O A 1 96 ? -16.102 21.287 15.892 1.00 43.50 96 PRO A O 1
#

pLDDT: mean 75.07, std 22.4, range [34.03, 98.0]

Sequence (96 aa):
MIEHGELLEIAEERLKDAEALLAAGRYDGAIYLGGYVVELALKSCICRILNWKGFPQTRSEFQNYQSFRTHISMCSYRCLEQRTELRRASWLNDLP

Radius of gyration: 15.87 Å; Cα contacts (8 Å, |Δi|>4): 75; chains: 1; bounding box: 30×34×42 Å

Secondary structure (DSSP, 8-state):
-EEHHHHHHHHHHHHHHHHHHHHTT-HHHHHHHHHHHHHHHHHHHHHHHHT-SEE--SHHHHTT-TT--S-THHHHHHHHHHHHHHHHGGGGSS--

Solvent-accessible surface area (backbone atoms only — not comparable to full-atom values): 5499 Å² total; per-residue (Å²): 105,48,42,39,68,56,31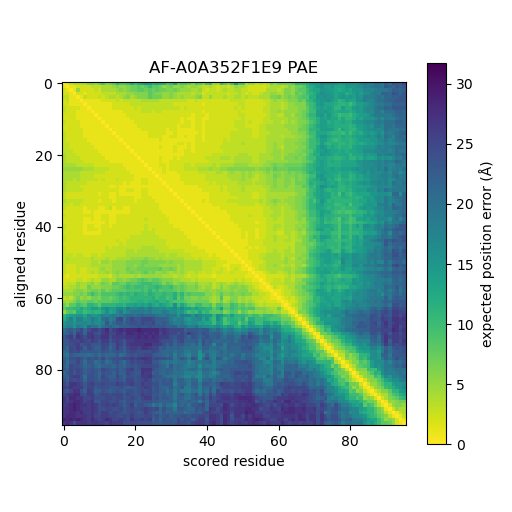,50,56,53,21,55,53,35,43,55,52,16,52,53,28,46,76,70,68,38,51,73,61,15,53,53,32,47,52,50,24,52,52,30,49,50,46,31,50,49,16,64,76,70,71,39,77,35,44,61,63,46,75,74,60,42,69,80,53,73,86,75,83,68,69,80,68,72,78,54,56,65,66,53,46,73,69,49,52,78,67,63,62,59,69,75,77,74,64,133

Nearest PDB structures (foldseek):
  9eom-assembly1_A-2  TM=5.178E-01  e=7.887E+00  Synechocystis sp. PCC 6803
  9eom-assembly1_A-4  TM=5.178E-01  e=7.887E+00  Synechocystis sp. PCC 6803
  9eom-assembly1_A-6  TM=5.178E-01  e=7.887E+00  Synechocystis sp. PCC 6803
  9eom-assembly1_A-8  TM=5.178E-01  e=7.887E+00  Synechocystis sp. PCC 6803
  9eom-assembly1_A-10  TM=5.178E-01  e=7.887E+00  Synechocystis sp. PCC 6803

Foldseek 3Di:
DAFLVNLQVVLVVLQVVLVVCVVVVVPVSSVVSPVSSVVSVVQSVVCVVVVNRHRDLDPVSCVVPPPPPDDPPPVPPRSCVVVCVVVVVPVVVPDD